Protein 6Y4E (pdb70)

Secondary structure (DSSP, 8-state):
-EEEEEEEEEEETTEEEEEEEEEEE----S-PBPTTTTSSS-EEEEEEB-STT--B-S-SEEEEE-TT--BHHHHHHHHHHH-PSPEEEEEEEESS---GGG--EEEEEES-SSS-BTT-EEPTTEEESS---

Solvent-accessible surface area: 7020 Å² total; per-residue (Å²): 61,2,47,2,70,41,82,101,53,66,68,77,72,42,81,3,38,0,44,6,25,0,55,126,8,59,92,29,124,90,62,66,119,5,54,0,95,58,78,127,52,0,34,0,0,0,0,4,52,18,35,101,123,18,20,0,0,76,14,38,50,71,11,12,119,1,12,169,30,155,41,0,43,72,0,51,64,35,0,74,157,80,91,91,46,77,12,122,28,120,15,45,0,167,31,58,73,2,86,91,145,55,24,4,0,0,0,0,25,0,42,39,40,78,34,97,0,90,178,0,104,35,2,43,44,26,47,31,32,98,120,146,224

B-factor: mean 14.28, std 6.01, range [6.65, 44.23]

Radius of gyration: 13.84 Å; Cα contacts (8 Å, |Δi|>4): 380; chains: 1; bounding box: 28×34×40 Å

Organism: Proteus mirabilis (strain HI4320) (NCBI:txid529507)

Structure (mmCIF, N/CA/C/O backbone):
data_6Y4E
#
_entry.id   6Y4E
#
_cell.length_a   25.561
_cell.length_b   53.139
_cell.length_c   40.158
_cell.angle_alpha   90.000
_cell.angle_beta   102.835
_cell.angle_gamma   90.000
#
_symmetry.space_group_name_H-M   'P 1 21 1'
#
loop_
_entity.id
_entity.type
_entity.pdbx_description
1 polymer 'Fimbrial adhesin'
2 non-polymer 'ZINC ION'
3 non-polymer 'L(+)-TARTARIC ACID'
4 water water
#
loop_
_atom_site.group_PDB
_atom_site.id
_atom_site.type_symbol
_atom_site.label_atom_id
_atom_site.label_alt_id
_atom_site.label_comp_id
_atom_site.label_asym_id
_atom_site.label_entity_id
_atom_site.label_seq_id
_atom_site.pdbx_PDB_ins_code
_atom_site.Cartn_x
_atom_site.Cartn_y
_atom_site.Cartn_z
_atom_site.occupancy
_atom_site.B_iso_or_equiv
_atom_site.auth_seq_id
_atom_site.auth_comp_id
_atom_site.auth_asym_id
_atom_site.auth_atom_id
_atom_site.pdbx_PDB_model_num
ATOM 1 N N . SER A 1 1 ? 1.75838 19.53102 15.56232 1.000 14.65431 25 SER A N 1
ATOM 2 C CA . SER A 1 1 ? 1.46580 19.05531 14.21254 1.000 12.39568 25 SER A CA 1
ATOM 3 C C . SER A 1 1 ? 2.64673 19.23745 13.29356 1.000 10.33086 25 SER A C 1
ATOM 4 O O . SER A 1 1 ? 3.56220 20.00870 13.57896 1.000 11.51223 25 SER A O 1
ATOM 11 N N . ILE A 1 2 ? 2.59481 18.53171 12.16858 1.000 10.10903 26 ILE A N 1
ATOM 12 C CA . ILE A 1 2 ? 3.53805 18.68126 11.07245 1.000 9.39572 26 ILE A CA 1
ATOM 13 C C . ILE A 1 2 ? 2.76530 19.35015 9.94898 1.000 9.25286 26 ILE A C 1
ATOM 14 O O . ILE A 1 2 ? 1.74880 18.81394 9.49434 1.000 10.28814 26 ILE A O 1
ATOM 30 N N . PHE A 1 3 ? 3.22163 20.51274 9.49930 1.000 8.80713 27 PHE A N 1
ATOM 31 C CA . PHE A 1 3 ? 2.49852 21.31098 8.52333 1.000 9.02081 27 PHE A CA 1
ATOM 32 C C . PHE A 1 3 ? 3.17895 21.21724 7.16866 1.000 8.66443 27 PHE A C 1
ATOM 33 O O . PHE A 1 3 ? 4.35743 21.55205 7.03126 1.000 9.38821 27 PHE A O 1
ATOM 50 N N . SER A 1 4 ? 2.43308 20.77253 6.15396 1.000 7.70562 28 SER A N 1
ATOM 51 C CA . SER A 1 4 ? 2.94536 20.70751 4.79890 1.000 7.84009 28 SER A CA 1
ATOM 52 C C . SER A 1 4 ? 1.82007 21.06019 3.83829 1.000 7.42002 28 SER A C 1
ATOM 53 O O . SER A 1 4 ? 0.64568 20.95567 4.19218 1.000 8.90424 28 SER A O 1
ATOM 61 N N . TYR A 1 5 ? 2.19304 21.45304 2.62642 1.000 8.04277 29 TYR A N 1
ATOM 62 C CA . TYR A 1 5 ? 1.19643 21.80608 1.63271 1.000 8.17100 29 TYR A CA 1
ATOM 63 C C . TYR A 1 5 ? 1.81567 21.78926 0.24988 1.000 8.20353 29 TYR A C 1
ATOM 64 O O . TYR A 1 5 ? 2.99004 22.08265 0.04847 1.000 9.09588 29 TYR A O 1
ATOM 82 N N . ILE A 1 6 ? 0.97476 21.45019 -0.71388 1.000 9.00852 30 ILE A N 1
ATOM 83 C CA . ILE A 1 6 ? 1.26831 21.56049 -2.12687 1.000 7.90019 30 ILE A CA 1
ATOM 84 C C . ILE A 1 6 ? 0.84928 22.95317 -2.56923 1.000 8.57910 30 ILE A C 1
ATOM 85 O O . ILE A 1 6 ? -0.26622 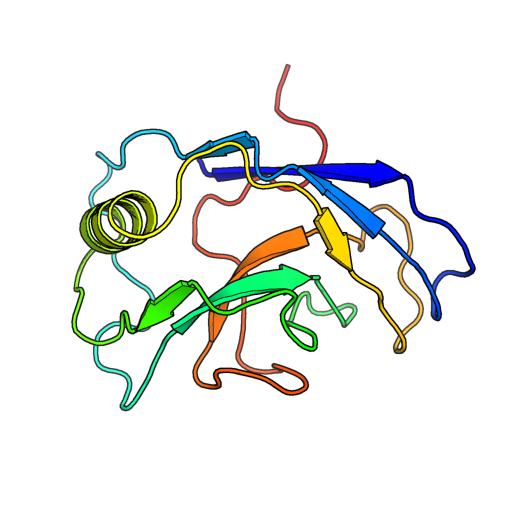23.39096 -2.28753 1.000 9.71168 30 ILE A O 1
ATOM 101 N N . THR A 1 7 ? 1.75391 23.64558 -3.24586 1.000 8.83853 31 THR A N 1
ATOM 102 C CA . THR A 1 7 ? 1.46694 24.98900 -3.73913 1.000 9.50859 31 THR A CA 1
ATOM 103 C C . THR A 1 7 ? 1.07723 25.00959 -5.20241 1.000 9.95399 31 THR A C 1
ATOM 104 O O . THR A 1 7 ? 0.46682 25.97835 -5.65407 1.000 11.85910 31 THR A O 1
ATOM 115 N N . GLU A 1 8 ? 1.37739 23.94626 -5.94399 1.000 10.15955 32 GLU A N 1
ATOM 116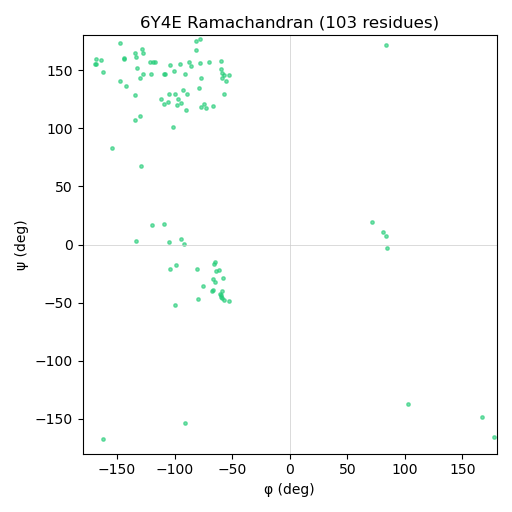 C CA A GLU A 1 8 ? 0.91787 23.78669 -7.31381 0.485 11.84142 32 GLU A CA 1
ATOM 117 C CA B GLU A 1 8 ? 0.87970 23.77890 -7.29639 0.515 12.21811 32 GLU A CA 1
ATOM 118 C C . GLU A 1 8 ? 0.97004 22.31313 -7.68376 1.000 10.87082 32 GLU A C 1
ATOM 119 O O . GLU A 1 8 ? 1.88581 21.59686 -7.28083 1.000 10.50460 32 GLU A O 1
ATOM 142 N N . SER A 1 9 ? -0.00923 21.87631 -8.44995 1.000 12.80325 33 SER A N 1
ATOM 143 C CA A SER A 1 9 ? -0.01659 20.55214 -9.05139 0.162 13.36451 33 SER A CA 1
ATOM 144 C CA B SER A 1 9 ? -0.02915 20.54969 -9.04993 0.141 13.27118 33 SER A CA 1
ATOM 145 C CA C SER A 1 9 ? -0.04723 20.54480 -9.04725 0.697 13.55254 33 SER A CA 1
ATOM 146 C C . SER A 1 9 ? -0.26322 20.75720 -10.53405 1.000 14.13231 33 SER A C 1
ATOM 147 O O . SER A 1 9 ? -1.24150 21.40153 -10.91557 1.000 18.34602 33 SER A O 1
ATOM 169 N N . THR A 1 10 ? 0.64232 20.24496 -11.36503 1.000 12.14491 34 THR A N 1
ATOM 170 C CA . THR A 1 10 ? 0.52248 20.35618 -12.81262 1.000 12.34370 34 THR A CA 1
ATOM 171 C C . THR A 1 10 ? 0.43012 18.96826 -13.42331 1.000 12.22074 34 THR A C 1
ATOM 172 O O . THR A 1 10 ? 0.85038 17.98680 -12.84054 1.000 14.90757 34 THR A O 1
ATOM 183 N N . GLY A 1 11 ? -0.13926 18.89393 -14.61072 1.000 13.12085 35 GLY A N 1
ATOM 184 C CA . GLY A 1 11 ? -0.35031 17.62520 -15.26944 1.000 13.68903 35 GLY A CA 1
ATOM 185 C C . GLY A 1 11 ? -1.78600 17.18112 -15.15385 1.000 13.92135 35 GLY A C 1
ATOM 186 O O . GLY A 1 11 ? -2.71206 17.97396 -15.36750 1.000 17.14134 35 GLY A O 1
ATOM 190 N N . THR A 1 12 ? -1.99759 15.90787 -14.88132 1.000 13.45101 36 THR A N 1
ATOM 191 C CA . THR A 1 12 ? -3.32896 15.33223 -14.76940 1.000 12.97728 36 THR A CA 1
ATOM 192 C C . THR A 1 12 ? -3.40163 14.59580 -13.44497 1.000 11.66249 36 THR A C 1
ATOM 193 O O . THR A 1 12 ? -2.37740 14.36286 -12.79681 1.000 12.75240 36 THR A O 1
ATOM 204 N N . PRO A 1 13 ? -4.59672 14.19419 -13.01324 1.000 12.19272 37 PRO A N 1
ATOM 205 C CA . PRO A 1 13 ? -4.72392 13.56216 -11.69008 1.000 12.12561 37 PRO A CA 1
ATOM 206 C C . PRO A 1 13 ? -3.88292 12.32153 -11.50919 1.000 11.61142 37 PRO A C 1
ATOM 207 O O . PRO A 1 13 ? -3.49788 12.01821 -10.36893 1.000 11.80149 37 PRO A O 1
ATOM 218 N N . SER A 1 14 ? -3.60892 11.58940 -12.59565 1.000 12.42059 38 SER A N 1
ATOM 219 C CA A SER A 1 14 ? -2.83612 10.36250 -12.53142 0.781 12.78071 38 SER A CA 1
ATOM 220 C CA B SER A 1 14 ? -2.85296 10.34876 -12.57902 0.219 12.01848 38 SER A CA 1
ATOM 221 C C . SER A 1 14 ? -1.39124 10.53396 -12.97482 1.000 12.43464 38 SER A C 1
ATOM 222 O O . SER A 1 14 ? -0.64051 9.56310 -12.97182 1.000 13.32855 38 SER A O 1
ATOM 237 N N . ASN A 1 15 ? -0.97928 11.73756 -13.34534 1.000 12.31835 39 ASN A N 1
ATOM 238 C CA . ASN A 1 15 ? 0.37723 11.99984 -13.82575 1.000 12.57922 39 ASN A CA 1
ATOM 239 C C . ASN A 1 15 ? 0.63709 13.47582 -13.53003 1.000 12.11273 39 ASN A C 1
ATOM 240 O O . ASN A 1 15 ? 0.44963 14.35391 -14.37338 1.000 13.75934 39 ASN A O 1
ATOM 251 N N . ALA A 1 16 ? 1.02905 13.72582 -12.29451 1.000 11.38048 40 ALA A N 1
ATOM 252 C CA . ALA A 1 16 ? 1.03809 15.05565 -11.73559 1.000 12.42864 40 ALA A CA 1
ATOM 253 C C . ALA A 1 16 ? 2.39910 15.37307 -11.14181 1.000 12.03130 40 ALA A C 1
ATOM 254 O O . ALA A 1 16 ? 3.07629 14.49982 -10.60395 1.000 16.35559 40 ALA A O 1
ATOM 261 N N . THR A 1 17 ? 2.79651 16.63390 -11.22802 1.000 10.82866 41 THR A N 1
ATOM 262 C CA . THR A 1 17 ? 3.98451 17.12083 -10.54690 1.000 10.52093 41 THR A CA 1
ATOM 263 C C . THR A 1 17 ? 3.54457 18.07993 -9.46168 1.000 9.17667 41 THR A C 1
ATOM 264 O O . THR A 1 17 ? 2.80575 19.03890 -9.73265 1.000 10.71323 41 THR A O 1
ATOM 275 N N . TYR A 1 18 ? 3.96351 17.80835 -8.23492 1.000 8.53461 42 TYR A N 1
ATOM 276 C CA . TYR A 1 18 ? 3.61451 18.62237 -7.08664 1.000 8.79800 42 TYR A CA 1
ATOM 277 C C . TYR A 1 18 ? 4.80312 19.46803 -6.67923 1.000 9.08788 42 TYR A C 1
ATOM 278 O O . TYR A 1 18 ? 5.90666 18.94057 -6.47978 1.000 10.23367 42 TYR A O 1
ATOM 296 N N . THR A 1 19 ? 4.58871 20.76462 -6.52044 1.000 8.15378 43 THR A N 1
ATOM 297 C CA . THR A 1 19 ? 5.55737 21.64074 -5.86336 1.000 7.98166 43 THR A CA 1
ATOM 298 C C . THR A 1 19 ? 5.10057 21.75976 -4.43058 1.000 8.20837 43 THR A C 1
ATOM 299 O O . THR A 1 19 ? 3.92430 22.03174 -4.18204 1.000 8.77329 43 THR A O 1
ATOM 310 N N . TYR A 1 20 ? 5.98386 21.44101 -3.47077 1.000 8.28268 44 TYR A N 1
ATOM 311 C CA . TYR A 1 20 ? 5.55974 21.28460 -2.09551 1.000 8.77330 44 TYR A CA 1
ATOM 312 C C . TYR A 1 20 ? 6.47900 22.01350 -1.12617 1.000 8.09610 44 TYR A C 1
ATOM 313 O O . TYR A 1 20 ? 7.66276 22.25763 -1.41316 1.000 8.28090 44 TYR A O 1
ATOM 331 N N . VAL A 1 21 ? 5.91768 22.23100 0.06613 1.000 8.27083 45 VAL A N 1
ATOM 332 C CA . VAL A 1 21 ? 6.62685 22.77217 1.21642 1.000 8.33650 45 VAL A CA 1
ATOM 333 C C . VAL A 1 21 ? 6.26438 21.94432 2.43941 1.000 8.20688 45 VAL A C 1
ATOM 334 O O . VAL A 1 21 ? 5.08437 21.75853 2.72890 1.000 8.97002 45 VAL A O 1
ATOM 347 N N . ILE A 1 22 ? 7.26652 21.46754 3.16924 1.000 8.37074 46 ILE A N 1
ATOM 348 C CA A ILE A 1 22 ? 7.10760 20.95723 4.53370 0.413 8.53534 46 ILE A CA 1
ATOM 349 C CA B ILE A 1 22 ? 7.05435 20.99106 4.52826 0.587 8.90113 46 ILE A CA 1
ATOM 350 C C . ILE A 1 22 ? 7.56408 22.12135 5.40370 1.000 8.37721 46 ILE A C 1
ATOM 351 O O . ILE A 1 22 ? 8.76820 22.39228 5.47081 1.000 9.00179 46 ILE A O 1
ATOM 382 N N . GLU A 1 23 ? 6.62158 22.86007 5.98495 1.000 9.11050 47 GLU A N 1
ATOM 383 C CA . GLU A 1 23 ? 6.94861 24.16205 6.55914 1.000 9.71970 47 GLU A CA 1
ATOM 384 C C . GLU A 1 23 ? 7.59223 24.03926 7.92413 1.000 9.95870 47 GLU A C 1
ATOM 385 O O . GLU A 1 23 ? 8.58769 24.71463 8.20061 1.000 11.62707 47 GLU A O 1
ATOM 397 N N . ARG A 1 24 ? 7.02128 23.22080 8.79273 1.000 10.74096 48 ARG A N 1
ATOM 398 C CA . ARG A 1 24 ? 7.48238 23.17280 10.16871 1.000 12.82236 48 ARG A CA 1
ATOM 399 C C . ARG A 1 24 ? 6.85695 21.96921 10.86392 1.000 10.99352 48 ARG A C 1
ATOM 400 O O . ARG A 1 24 ? 5.84293 21.41087 10.43621 1.000 11.49119 48 ARG A O 1
ATOM 421 N N . TRP A 1 25 ? 7.49450 21.57351 11.95788 1.000 11.47515 49 TRP A N 1
ATOM 422 C CA . TRP A 1 25 ? 7.05595 20.48448 12.81649 1.000 10.61503 49 TRP A CA 1
ATOM 423 C C . TRP A 1 25 ? 7.18184 20.99453 14.24427 1.000 11.56620 49 TRP A C 1
ATOM 424 O O . TRP A 1 25 ? 8.29305 21.18177 14.74572 1.000 12.08140 49 TRP A O 1
ATOM 445 N N . ASP A 1 26 ? 6.05348 21.27200 14.87612 1.000 11.97312 50 ASP A N 1
ATOM 446 C CA . ASP A 1 26 ? 6.09306 21.84004 16.21412 1.000 12.79451 50 ASP A CA 1
ATOM 447 C C . ASP A 1 26 ? 6.58374 20.81726 17.23288 1.000 11.91149 50 ASP A C 1
ATOM 448 O O . ASP A 1 26 ? 6.46800 19.61268 17.01701 1.000 12.13798 50 ASP A O 1
ATOM 457 N N . PRO A 1 27 ? 7.11594 21.27248 18.36438 1.000 12.27138 51 PRO A N 1
ATOM 458 C CA . PRO A 1 27 ? 7.58774 20.34143 19.39556 1.000 13.16114 51 PRO A CA 1
ATOM 459 C C . PRO A 1 27 ? 6.52251 19.32664 19.78917 1.000 12.68022 51 PRO A C 1
ATOM 460 O O . PRO A 1 27 ? 5.32996 19.62246 19.84162 1.000 13.66374 51 PRO A O 1
ATOM 471 N N . GLU A 1 28 ? 6.97843 18.11567 20.10845 1.000 13.02662 52 GLU A N 1
ATOM 472 C CA . GLU A 1 28 ? 6.11116 16.97476 20.43152 1.000 13.54424 52 GLU A CA 1
ATOM 473 C C . GLU A 1 28 ? 6.06217 16.78748 21.94018 1.000 15.00646 52 GLU A C 1
ATOM 474 O O . GLU A 1 28 ? 6.98105 16.20390 22.53019 1.000 16.42163 52 GLU A O 1
ATOM 486 N N . THR A 1 29 ? 4.97003 17.25254 22.56653 1.000 15.05663 53 THR A N 1
ATOM 487 C CA . THR A 1 29 ? 4.82626 17.20626 24.02169 1.000 16.08891 53 THR A CA 1
ATOM 488 C C . THR A 1 29 ? 3.62234 16.39346 24.47748 1.000 18.24455 53 THR A C 1
ATOM 489 O O . THR A 1 29 ? 3.19581 16.52951 25.63078 1.000 21.37921 53 THR A O 1
ATOM 500 N N . SER A 1 30 ? 3.06078 15.56193 23.61115 1.000 19.08140 54 SER A N 1
ATOM 501 C CA . SER A 1 30 ? 1.85107 14.81284 23.92161 1.000 21.72126 54 SER A CA 1
ATOM 502 C C . SER A 1 30 ? 2.11510 13.34145 24.21090 1.000 20.16827 54 SER A C 1
ATOM 503 O O . SER A 1 30 ? 1.16203 12.59301 24.43476 1.000 23.10606 54 SER A O 1
ATOM 511 N N . GLY A 1 31 ? 3.37707 12.91371 24.20328 1.000 18.20534 55 GLY A N 1
ATOM 512 C CA . GLY A 1 31 ? 3.71121 11.52398 24.44192 1.000 18.01696 55 GLY A CA 1
ATOM 513 C C . GLY A 1 31 ? 3.33883 10.58956 23.31937 1.000 16.12185 55 GLY A C 1
ATOM 514 O O . GLY A 1 31 ? 3.25865 9.37945 23.53610 1.000 19.18426 55 GLY A O 1
ATOM 518 N N . ILE A 1 32 ? 3.13254 11.10705 22.10941 1.000 15.07251 56 ILE A N 1
ATOM 519 C CA A ILE A 1 32 ? 2.76630 10.24882 20.99124 0.713 15.88690 56 ILE A CA 1
ATOM 520 C CA B ILE A 1 32 ? 2.76547 10.25079 20.98939 0.287 15.02776 56 ILE A CA 1
ATOM 521 C C . ILE A 1 32 ? 3.92066 9.30960 20.67232 1.000 14.20481 56 ILE A C 1
ATOM 522 O O . ILE A 1 32 ? 5.09021 9.71709 20.62176 1.000 13.38681 56 ILE A O 1
ATOM 553 N N . LEU A 1 33 ? 3.59554 8.04459 20.43384 1.000 15.32695 57 LEU A N 1
ATOM 554 C CA . LEU A 1 33 ? 4.61188 7.05555 20.12008 1.000 14.59029 57 LEU A CA 1
ATOM 555 C C . LEU A 1 33 ? 4.89584 7.01147 18.62377 1.000 14.03732 57 LEU A C 1
ATOM 556 O O . LEU A 1 33 ? 4.07815 7.41459 17.78722 1.000 15.65024 57 LEU A O 1
ATOM 572 N N . ASN A 1 34 ? 6.08256 6.52778 18.29360 1.000 13.00421 58 ASN A N 1
ATOM 573 C CA . ASN A 1 34 ? 6.45084 6.27437 16.90203 1.000 11.97827 58 ASN A CA 1
ATOM 574 C C . ASN A 1 34 ? 5.69933 5.04561 16.41788 1.000 11.99658 58 ASN A C 1
ATOM 575 O O . ASN A 1 34 ? 5.89792 3.96585 16.97780 1.000 12.48177 58 ASN A O 1
ATOM 586 N N . PRO A 1 35 ? 4.82891 5.15391 15.40179 1.000 12.83420 59 PRO A N 1
ATOM 587 C CA . PRO A 1 35 ? 4.03260 3.98450 14.97701 1.000 13.00501 59 PRO A CA 1
ATOM 588 C C . PRO A 1 35 ? 4.84953 2.81995 14.48145 1.000 12.23233 59 PRO A C 1
ATOM 589 O O . PRO A 1 35 ? 4.33439 1.69217 14.45908 1.000 15.04301 59 PRO A O 1
ATOM 600 N N . CYS A 1 36 ? 6.08353 3.03872 14.04330 1.000 11.53225 60 CYS A N 1
ATOM 601 C CA . CYS A 1 36 ? 6.89526 1.93501 13.54633 1.000 11.31499 60 CYS A CA 1
ATOM 602 C C . CYS A 1 36 ? 8.04519 1.56505 14.48032 1.000 10.66528 60 CYS A C 1
ATOM 603 O O . CYS A 1 36 ? 8.95985 0.85394 14.05957 1.000 12.01975 60 CYS A O 1
ATOM 610 N N . TYR A 1 37 ? 7.99301 1.98076 15.74936 1.000 11.43962 61 TYR A N 1
ATOM 611 C CA . TYR A 1 37 ? 8.99830 1.52314 16.69512 1.000 12.53426 61 TYR A CA 1
ATOM 612 C C . TYR A 1 37 ? 9.00754 0.00597 16.74128 1.000 12.73849 61 TYR A C 1
ATOM 613 O O . TYR A 1 37 ? 7.95585 -0.62277 16.86908 1.000 14.07984 61 TYR A O 1
ATOM 631 N N . GLY A 1 38 ? 10.19203 -0.57402 16.60686 1.000 13.00801 62 GLY A N 1
ATOM 632 C CA . GLY A 1 38 ? 10.33826 -1.99836 16.72557 1.000 13.62118 62 GLY A CA 1
ATOM 633 C C . GLY A 1 38 ? 10.06292 -2.78637 15.46820 1.000 13.32341 62 GLY A C 1
ATOM 634 O O . GLY A 1 38 ? 10.19169 -4.01339 15.50131 1.000 14.28836 62 GLY A O 1
ATOM 638 N N . TRP A 1 39 ? 9.65804 -2.15696 14.36976 1.000 12.49810 63 TRP A N 1
ATOM 639 C CA . TRP A 1 39 ? 9.66348 -2.84491 13.09600 1.000 11.88042 63 TRP A CA 1
ATOM 640 C C . TRP A 1 39 ? 11.09284 -3.27211 12.80133 1.000 12.18801 63 TRP A C 1
ATOM 641 O O . TRP A 1 39 ? 12.04269 -2.67130 13.30946 1.000 12.99307 63 TRP A O 1
ATOM 662 N N . PRO A 1 40 ? 11.28767 -4.28141 11.94945 1.000 11.62002 64 PRO A N 1
ATOM 663 C CA . PRO A 1 40 ? 12.66787 -4.58548 11.53475 1.000 12.73920 64 PRO A CA 1
ATOM 664 C C . PRO A 1 40 ? 13.39935 -3.36292 11.00495 1.000 11.70024 64 PRO A C 1
ATOM 665 O O . PRO A 1 40 ? 14.54338 -3.08396 11.37755 1.000 12.99242 64 PRO A O 1
ATOM 676 N N . VAL A 1 41 ? 12.75134 -2.63729 10.11163 1.000 10.70903 65 VAL A N 1
ATOM 677 C CA . VAL A 1 41 ? 13.29841 -1.44479 9.46998 1.000 10.63611 65 VAL A CA 1
ATOM 678 C C . VAL A 1 41 ? 12.16981 -0.43035 9.30975 1.000 9.64850 65 VAL A C 1
ATOM 679 O O . VAL A 1 41 ? 11.05885 -0.78012 8.89770 1.000 9.72882 65 VAL A O 1
ATOM 692 N N . CYS A 1 42 ? 12.44848 0.82941 9.62008 1.000 9.05937 66 CYS A N 1
ATOM 693 C CA . CYS A 1 42 ? 11.49537 1.88957 9.33734 1.000 8.38099 66 CYS A CA 1
ATOM 694 C C . CYS A 1 42 ? 12.25490 3.16324 9.02177 1.000 8.77552 66 CYS A C 1
ATOM 695 O O . CYS A 1 42 ? 13.27621 3.45907 9.65165 1.000 8.99766 66 CYS A O 1
ATOM 702 N N . TYR A 1 43 ? 11.74356 3.89363 8.04137 1.000 8.13863 67 TYR A N 1
ATOM 703 C CA . TYR A 1 43 ? 12.27662 5.17970 7.64020 1.000 7.81561 67 TYR A CA 1
ATOM 704 C C . TYR A 1 43 ? 11.22683 6.26252 7.79363 1.000 7.51494 67 TYR A C 1
ATOM 705 O O . TYR A 1 43 ? 10.03867 6.02604 7.60208 1.000 8.26075 67 TYR A O 1
ATOM 723 N N . VAL A 1 44 ? 11.69102 7.47156 8.13063 1.000 7.45515 68 VAL A N 1
ATOM 724 C CA . VAL A 1 44 ? 10.92478 8.68120 7.85880 1.000 7.34505 68 VAL A CA 1
ATOM 725 C C . VAL A 1 44 ? 11.36803 9.22572 6.51904 1.000 7.09764 68 VAL A C 1
ATOM 726 O O . VAL A 1 44 ? 12.57469 9.31586 6.22783 1.000 8.07832 68 VAL A O 1
ATOM 739 N N . THR A 1 45 ? 10.38874 9.57232 5.67536 1.000 7.33207 69 THR A N 1
ATOM 740 C CA . THR A 1 45 ? 10.62573 10.02557 4.31859 1.000 7.44163 69 THR A CA 1
ATOM 741 C C . THR A 1 45 ? 9.77250 11.25604 4.05458 1.000 6.72222 69 THR A C 1
ATOM 742 O O . THR A 1 45 ? 8.80933 11.53411 4.75942 1.000 7.77457 69 THR A O 1
ATOM 753 N N . VAL A 1 46 ? 10.11005 11.95776 2.97355 1.000 7.06390 70 VAL A N 1
ATOM 754 C CA . VAL A 1 46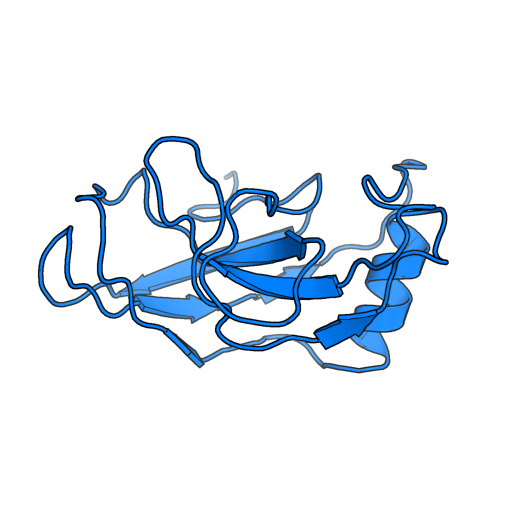 ? 9.17490 12.85940 2.31302 1.000 6.64735 70 VAL A CA 1
ATOM 755 C C . VAL A 1 46 ? 8.51696 12.05881 1.19572 1.000 6.98781 70 VAL A C 1
ATOM 756 O O . VAL A 1 46 ? 9.21296 11.51371 0.33884 1.000 7.86885 70 VAL A O 1
ATOM 769 N N . ASN A 1 47 ? 7.19929 11.95492 1.23312 1.000 6.68968 71 ASN A N 1
ATOM 770 C CA . ASN A 1 47 ? 6.47796 11.13136 0.26684 1.000 7.09605 71 ASN A CA 1
ATOM 771 C C . ASN A 1 47 ? 5.13238 11.78312 0.01714 1.000 6.81016 71 ASN A C 1
ATOM 772 O O . ASN A 1 47 ? 4.78126 12.77423 0.65811 1.000 7.56487 71 ASN A O 1
ATOM 783 N N . HIS A 1 48 ? 4.39976 11.23284 -0.93256 1.000 7.14779 72 HIS A N 1
ATOM 784 C CA . HIS A 1 48 ? 3.06194 11.69710 -1.24349 1.000 7.48609 72 HIS A CA 1
ATOM 785 C C . HIS A 1 48 ? 2.04576 10.56647 -1.09208 1.000 7.36515 72 HIS A C 1
ATOM 786 O O . HIS A 1 48 ? 2.37410 9.37748 -1.18920 1.000 7.45017 72 HIS A O 1
ATOM 800 N N . LYS A 1 49 ? 0.79310 10.95969 -0.87712 1.000 7.42395 73 LYS A N 1
ATOM 801 C CA . LYS A 1 49 ? -0.32033 10.02013 -0.96365 1.000 7.65243 73 LYS A CA 1
ATOM 802 C C . LYS A 1 49 ? -0.45328 9.55832 -2.40421 1.000 7.42267 73 LYS A C 1
ATOM 803 O O . LYS A 1 49 ? -0.66354 10.35915 -3.31371 1.000 8.77452 73 LYS A O 1
ATOM 822 N N . HIS A 1 50 ? -0.31047 8.25478 -2.60993 1.000 7.41844 74 HIS A N 1
ATOM 823 C CA . HIS A 1 50 ? -0.25306 7.67042 -3.94618 1.000 7.44344 74 HIS A CA 1
ATOM 824 C C . HIS A 1 50 ? -1.54751 6.97602 -4.34060 1.000 7.49356 74 HIS A C 1
ATOM 825 O O . HIS A 1 50 ? -1.77809 6.75468 -5.52662 1.000 9.17363 74 HIS A O 1
ATOM 839 N N . THR A 1 51 ? -2.35091 6.60929 -3.36562 1.000 8.55959 75 THR A N 1
ATOM 840 C CA . THR A 1 51 ? -3.56611 5.86789 -3.57227 1.000 9.06278 75 THR A CA 1
ATOM 841 C C . THR A 1 51 ? -4.68966 6.60366 -2.88056 1.000 9.78244 75 THR A C 1
ATOM 842 O O . THR A 1 51 ? -4.47662 7.48804 -2.03746 1.000 10.13176 75 THR A O 1
ATOM 853 N N . VAL A 1 52 ? -5.90875 6.21360 -3.23637 1.000 11.04411 76 VAL A N 1
ATOM 854 C CA . VAL A 1 52 ? -7.07186 6.75770 -2.56178 1.000 12.59182 76 VAL A CA 1
ATOM 855 C C . VAL A 1 52 ? -7.11035 6.35429 -1.10043 1.000 13.12446 76 VAL A C 1
ATOM 856 O O . VAL A 1 52 ? -7.86328 6.95074 -0.32662 1.000 17.22562 76 VAL A O 1
ATOM 869 N N . ASN A 1 53 ? -6.31535 5.36557 -0.70264 1.000 12.41527 77 ASN A N 1
ATOM 870 C CA A ASN A 1 53 ? -6.21349 4.93350 0.67980 0.564 13.21255 77 ASN A CA 1
ATOM 871 C CA B ASN A 1 53 ? -6.24536 4.96829 0.68955 0.436 12.59188 77 ASN A CA 1
ATOM 872 C C . ASN A 1 53 ? -5.18915 5.74438 1.46738 1.000 11.85226 77 ASN A C 1
ATOM 873 O O . ASN A 1 53 ? -5.00020 5.48509 2.65842 1.000 13.80048 77 ASN A O 1
ATOM 894 N N . GLY A 1 54 ? -4.49990 6.69744 0.83747 1.000 10.45255 78 GLY A N 1
ATOM 895 C CA . GLY A 1 54 ? -3.54268 7.53355 1.54028 1.000 10.96107 78 GLY A CA 1
ATOM 896 C C . GLY A 1 54 ? -2.18798 6.91380 1.76746 1.000 10.21195 78 GLY A C 1
ATOM 897 O O . GLY A 1 54 ? -1.38210 7.46308 2.51815 1.000 12.29659 78 GLY A O 1
ATOM 901 N N . THR A 1 55 ? -1.90472 5.78732 1.13486 1.000 9.39878 79 THR A N 1
ATOM 902 C CA . THR A 1 55 ? -0.62747 5.11984 1.29229 1.000 9.11033 79 THR A CA 1
ATOM 903 C C . THR A 1 55 ? 0.40898 5.78600 0.40252 1.000 7.86852 79 THR A C 1
ATOM 904 O O . THR A 1 55 ? 0.09491 6.60596 -0.45302 1.000 9.65653 79 THR A O 1
ATOM 915 N N . GLY A 1 56 ? 1.68026 5.46596 0.62547 1.000 7.99065 80 GLY A N 1
ATOM 916 C CA . GLY A 1 56 ? 2.75910 6.22286 0.02614 1.000 8.22251 80 GLY A CA 1
ATOM 917 C C . GLY A 1 56 ? 3.16597 5.78863 -1.36539 1.000 7.74874 80 GLY A C 1
ATOM 918 O O . GLY A 1 56 ? 3.05355 4.62818 -1.76575 1.000 8.23909 80 GLY A O 1
ATOM 922 N N . GLY A 1 57 ? 3.70345 6.74259 -2.10297 1.000 7.34412 81 GLY A N 1
ATOM 923 C CA . GLY A 1 57 ? 4.31985 6.49451 -3.37851 1.000 8.05628 81 GLY A CA 1
ATOM 924 C C . GLY A 1 57 ? 5.80061 6.21680 -3.26386 1.000 7.46469 81 GLY A C 1
ATOM 925 O O . GLY A 1 57 ? 6.28490 5.75125 -2.23639 1.000 7.79924 81 GLY A O 1
ATOM 929 N N . ASN A 1 58 ? 6.51828 6.50294 -4.33022 1.000 7.93103 82 ASN A N 1
ATOM 930 C CA . ASN A 1 58 ? 7.97001 6.50539 -4.31632 1.000 7.99971 82 ASN A CA 1
ATOM 931 C C . ASN A 1 58 ? 8.42643 7.78977 -3.63299 1.000 7.77218 82 ASN A C 1
ATOM 932 O O . ASN A 1 58 ? 8.07538 8.87969 -4.10454 1.000 8.42380 82 ASN A O 1
ATOM 943 N N . PRO A 1 59 ? 9.13985 7.71335 -2.51035 1.000 8.10891 83 PRO A N 1
ATOM 944 C CA . PRO A 1 59 ? 9.48132 8.93863 -1.78102 1.000 8.39344 83 PRO A CA 1
ATOM 945 C C . PRO A 1 59 ? 10.27334 9.91862 -2.61527 1.000 8.29420 83 PRO A C 1
ATOM 946 O O . PRO A 1 59 ? 11.12493 9.55682 -3.42194 1.000 9.76922 83 PRO A O 1
ATOM 957 N N . ALA A 1 60 ? 10.03643 11.19263 -2.32107 1.000 8.36537 84 ALA A N 1
ATOM 958 C CA . ALA A 1 60 ? 10.91846 12.24054 -2.80506 1.000 8.81479 84 ALA A CA 1
ATOM 959 C C . ALA A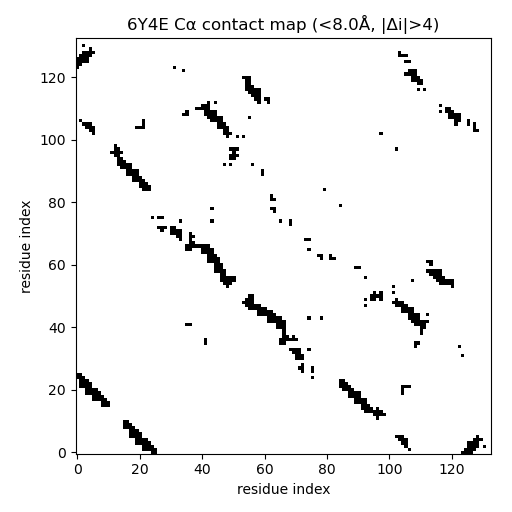 1 60 ? 12.32521 12.03585 -2.26554 1.000 9.29495 84 ALA A C 1
ATOM 960 O O . ALA A 1 60 ? 13.30954 12.18119 -2.99646 1.000 11.19623 84 ALA A O 1
ATOM 967 N N . PHE A 1 61 ? 12.43344 11.69188 -0.98249 1.000 8.56245 85 PHE A N 1
ATOM 968 C CA . PHE A 1 61 ? 13.70485 11.29726 -0.39764 1.000 9.32015 85 PHE A CA 1
ATOM 969 C C . PHE A 1 61 ? 13.46716 10.70916 0.97747 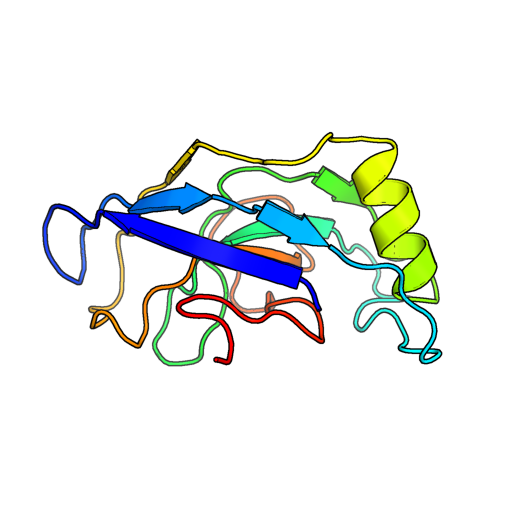1.000 8.56850 85 PHE A C 1
ATOM 970 O O . PHE A 1 61 ? 12.45189 10.96326 1.60764 1.000 9.33120 85 PHE A O 1
ATOM 987 N N . GLN A 1 62 ? 14.40713 9.87388 1.40469 1.000 9.48400 86 GLN A N 1
ATOM 988 C CA A GLN A 1 62 ? 14.41027 9.32899 2.75139 0.459 9.99428 86 GLN A CA 1
ATOM 989 C CA B GLN A 1 62 ? 14.38427 9.34912 2.75674 0.541 10.05378 86 GLN A CA 1
ATOM 990 C C . GLN A 1 62 ? 15.26116 10.22735 3.64006 1.000 8.99254 86 GLN A C 1
ATOM 991 O O . GLN A 1 62 ? 16.28990 10.75359 3.20301 1.000 11.41136 86 GLN A O 1
ATOM 1018 N N . ILE A 1 63 ? 14.81210 10.41967 4.87298 1.000 8.48888 87 ILE A N 1
ATOM 1019 C CA . ILE A 1 63 ? 15.50384 11.26617 5.83845 1.000 8.96222 87 ILE A CA 1
ATOM 1020 C C . ILE A 1 63 ? 16.34101 10.45696 6.82408 1.000 9.15073 87 ILE A C 1
ATOM 1021 O O . ILE A 1 63 ? 17.51328 10.77827 7.04657 1.000 10.75771 87 ILE A O 1
ATOM 1037 N N . ALA A 1 64 ? 15.76135 9.45060 7.47657 1.000 8.37652 88 ALA A N 1
ATOM 1038 C CA . ALA A 1 64 ? 16.47274 8.72675 8.52165 1.000 9.60142 88 ALA A CA 1
ATOM 1039 C C . ALA A 1 64 ? 15.77565 7.40784 8.81760 1.000 9.11693 88 ALA A C 1
ATOM 1040 O O . ALA A 1 64 ? 14.57503 7.24710 8.59962 1.000 8.87418 88 ALA A O 1
ATOM 1047 N N . ARG A 1 65 ? 16.55095 6.49856 9.40091 1.000 9.60638 89 ARG A N 1
ATOM 1048 C CA . ARG A 1 65 ? 16.04105 5.27997 10.01908 1.000 9.72397 89 ARG A CA 1
ATOM 1049 C C . ARG A 1 65 ? 15.48383 5.60841 11.38637 1.000 10.26538 89 ARG A C 1
ATOM 1050 O O . ARG A 1 65 ? 16.10812 6.33929 12.15990 1.000 11.88925 89 ARG A O 1
ATOM 1071 N N . ILE A 1 66 ? 14.30154 5.07469 11.70081 1.000 9.32490 90 ILE A N 1
ATOM 1072 C CA . ILE A 1 66 ? 13.59916 5.42991 12.91903 1.000 9.59079 90 ILE A CA 1
ATOM 1073 C C . ILE A 1 66 ? 13.05058 4.24983 13.70671 1.000 10.22889 90 ILE A C 1
ATOM 1074 O O . ILE A 1 66 ? 12.39227 4.47552 14.71312 1.000 10.84724 90 ILE A O 1
ATOM 1090 N N . GLU A 1 67 ? 13.28455 2.99775 13.29289 1.000 10.36727 91 GLU A N 1
ATOM 1091 C CA . GLU A 1 67 ? 12.65766 1.89037 14.01474 1.000 11.71788 91 GLU A CA 1
ATOM 1092 C C . GLU A 1 67 ? 13.16935 1.73981 15.44940 1.000 12.09879 91 GLU A C 1
ATOM 1093 O O . GLU A 1 67 ? 12.50173 1.07241 16.23226 1.000 13.57417 91 GLU A O 1
ATOM 1105 N N . LYS A 1 68 ? 14.30381 2.34509 15.80674 1.000 12.08728 92 LYS A N 1
ATOM 1106 C CA . LYS A 1 68 ? 14.81132 2.25795 17.17086 1.000 13.50812 92 LYS A CA 1
ATOM 1107 C C . LYS A 1 68 ? 14.31554 3.39826 18.03677 1.000 14.05909 92 LYS A C 1
ATOM 1108 O O . LYS A 1 68 ? 14.65110 3.42443 19.21766 1.000 16.46611 92 LYS A O 1
ATOM 1127 N N . LEU A 1 69 ? 13.51215 4.30808 17.49544 1.000 12.57368 93 LEU A N 1
ATOM 1128 C CA . LEU A 1 69 ? 13.03022 5.46878 18.22240 1.000 13.02309 93 LEU A CA 1
ATOM 1129 C C . LEU A 1 69 ? 11.63080 5.20152 18.74866 1.000 13.03223 93 LEU A C 1
ATOM 1130 O O . LEU A 1 69 ? 10.70138 4.97267 17.98019 1.000 13.84703 93 LEU A O 1
ATOM 1146 N N . ARG A 1 70 ? 11.47604 5.26077 20.07049 1.000 14.50019 94 ARG A N 1
ATOM 1147 C CA . ARG A 1 70 ? 10.20317 4.89402 20.67044 1.000 14.72483 94 ARG A CA 1
ATOM 1148 C C . ARG A 1 70 ? 9.14204 5.96540 20.47932 1.000 13.96407 94 ARG A C 1
ATOM 1149 O O . ARG A 1 70 ? 7.95599 5.63807 20.35109 1.000 14.75119 94 ARG A O 1
ATOM 1170 N N . THR A 1 71 ? 9.51913 7.24597 20.50423 1.000 13.16136 95 THR A N 1
ATOM 1171 C CA . THR A 1 71 ? 8.53387 8.31313 20.55902 1.000 12.61404 95 THR A CA 1
ATOM 1172 C C . THR A 1 71 ? 8.60001 9.19444 19.31513 1.000 11.54539 95 THR A C 1
ATOM 1173 O O . THR A 1 71 ? 9.62129 9.31246 18.63489 1.000 11.72569 95 THR A O 1
ATOM 1184 N N . LEU A 1 72 ? 7.48642 9.85150 19.05675 1.000 11.67220 96 LEU A N 1
ATOM 1185 C CA . LEU A 1 72 ? 7.46395 10.81800 17.96327 1.000 10.90703 96 LEU A CA 1
ATOM 1186 C C . LEU A 1 72 ? 8.38946 12.00838 18.23493 1.000 9.89576 96 LEU A C 1
ATOM 1187 O O . LEU A 1 72 ? 8.97030 12.56207 17.29958 1.000 10.34455 96 LEU A O 1
ATOM 1203 N N . ALA A 1 73 ? 8.55053 12.40085 19.49937 1.000 9.67320 97 ALA A N 1
ATOM 1204 C CA . ALA A 1 73 ? 9.51898 13.45596 19.82161 1.000 9.65687 97 ALA A CA 1
ATOM 1205 C C . ALA A 1 73 ? 10.92003 13.06040 19.38534 1.000 8.89317 97 ALA A C 1
ATOM 1206 O O . ALA A 1 73 ? 11.68408 13.88652 18.88375 1.000 9.55103 97 ALA A O 1
ATOM 1213 N N . GLU A 1 74 ? 11.28836 11.77718 19.57428 1.000 9.48982 98 GLU A N 1
ATOM 1214 C CA . GLU A 1 74 ? 12.59619 11.31506 19.12295 1.000 9.92855 98 GLU A CA 1
ATOM 1215 C C . GLU A 1 74 ? 12.69709 11.30668 17.59903 1.000 9.56669 98 GLU A C 1
ATOM 1216 O O . GLU A 1 74 ? 13.75167 11.62227 17.04767 1.000 9.94191 98 GLU A O 1
ATOM 1228 N N . VAL A 1 75 ? 11.62837 10.90329 16.90542 1.000 9.22263 99 VAL A N 1
ATOM 1229 C CA . VAL A 1 75 ? 11.62604 10.97030 15.44819 1.000 8.79308 99 VAL A CA 1
ATOM 1230 C C . VAL A 1 75 ? 11.85624 12.40266 14.98581 1.000 8.94699 99 VAL A C 1
ATOM 1231 O O . VAL A 1 75 ? 12.67546 12.64685 14.10030 1.000 9.38376 99 VAL A O 1
ATOM 1244 N N . ARG A 1 76 ? 11.15252 13.36534 15.59244 1.000 8.73419 100 ARG A N 1
ATOM 1245 C CA . ARG A 1 76 ? 11.33431 14.76692 15.22113 1.000 9.06589 100 ARG A CA 1
ATOM 1246 C C . ARG A 1 76 ? 12.77522 15.20662 15.44896 1.000 8.93930 100 ARG A C 1
ATOM 1247 O O . ARG A 1 76 ? 13.36083 15.91846 14.62797 1.000 9.30596 100 ARG A O 1
ATOM 1268 N N . ASP A 1 77 ? 13.35153 14.81101 16.58341 1.000 9.41231 101 ASP A N 1
ATOM 1269 C CA . ASP A 1 77 ? 14.72467 15.18166 16.88349 1.000 10.48392 101 ASP A CA 1
ATOM 1270 C C . ASP A 1 77 ? 15.68679 14.67066 15.81835 1.000 9.63615 101 ASP A C 1
ATOM 1271 O O . ASP A 1 77 ? 16.57769 15.39367 15.36222 1.000 10.82176 101 ASP A O 1
ATOM 1280 N N . VAL A 1 78 ? 15.52826 13.41263 15.40419 1.000 9.86980 102 VAL A N 1
ATOM 1281 C CA . VAL A 1 78 ? 16.39625 12.83807 14.38529 1.000 10.34413 102 VAL A CA 1
ATOM 1282 C C . VAL A 1 78 ? 16.17617 13.51727 13.04028 1.000 9.82988 102 VAL A C 1
ATOM 1283 O O . VAL A 1 78 ? 17.13217 13.77388 12.30811 1.000 10.81370 102 VAL A O 1
ATOM 1296 N N . VAL A 1 79 ? 14.91779 13.83552 12.70221 1.000 9.15087 103 VAL A N 1
ATOM 1297 C CA . VAL A 1 79 ? 14.67357 14.58737 11.47029 1.000 9.18117 103 VAL A CA 1
ATOM 1298 C C . VAL A 1 79 ? 15.45316 15.89397 11.49853 1.000 9.15683 103 VAL A C 1
ATOM 1299 O O . VAL A 1 79 ? 16.13075 16.22691 10.52695 1.000 10.06668 103 VAL A O 1
ATOM 1312 N N . LEU A 1 80 ? 15.36458 16.63213 12.60916 1.000 9.55148 104 LEU A N 1
ATOM 1313 C CA . LEU A 1 80 ? 16.04094 17.92887 12.70528 1.000 10.73163 104 LEU A CA 1
ATOM 1314 C C . LEU A 1 80 ? 17.55864 17.80022 12.69751 1.000 10.95230 104 LEU A C 1
ATOM 1315 O O . LEU A 1 80 ? 18.25066 18.70811 12.22425 1.000 13.77148 104 LEU A O 1
ATOM 1331 N N . LYS A 1 81 ? 18.09827 16.70130 13.20211 1.000 10.49750 105 LYS A N 1
ATOM 1332 C CA . LYS A 1 81 ? 19.54102 16.50279 13.11320 1.000 11.14482 105 LYS A CA 1
ATOM 1333 C C . LYS A 1 81 ? 19.98540 16.26596 11.68056 1.000 11.47717 105 LYS A C 1
ATOM 1334 O O . LYS A 1 81 ? 21.15240 16.51144 11.34639 1.000 14.03284 105 LYS A O 1
ATOM 1353 N N A ASN A 1 82 ? 19.07698 15.80419 10.82230 0.787 10.44369 106 ASN A N 1
ATOM 1354 N N B ASN A 1 82 ? 19.07685 15.83297 10.80640 0.213 11.06725 106 ASN A N 1
ATOM 1355 C CA A ASN A 1 82 ? 19.38783 15.48783 9.44030 0.787 9.86319 106 ASN A CA 1
ATOM 1356 C CA B ASN A 1 82 ? 19.42837 15.51073 9.43425 0.213 10.80446 106 ASN A CA 1
ATOM 1357 C C A ASN A 1 82 ? 18.99866 16.57499 8.45297 0.787 9.31556 106 ASN A C 1
ATOM 1358 C C B ASN A 1 82 ? 18.92111 16.50921 8.40524 0.213 9.83137 106 ASN A C 1
ATOM 1359 O O A ASN A 1 82 ? 19.62446 16.68153 7.39576 0.787 10.88991 106 ASN A O 1
ATOM 1360 O O B ASN A 1 82 ? 19.40391 16.48993 7.26960 0.213 9.89255 106 ASN A O 1
ATOM 1381 N N . ARG A 1 83 ? 17.96101 17.36590 8.75787 1.000 9.33837 107 ARG A N 1
ATOM 1382 C CA . ARG A 1 83 ? 17.35590 18.26880 7.79245 1.000 9.26759 107 ARG A CA 1
ATOM 1383 C C . ARG A 1 83 ? 16.84875 19.51367 8.50109 1.000 9.51978 107 ARG A C 1
ATOM 1384 O O . ARG A 1 83 ? 16.24486 19.42260 9.56975 1.000 13.36665 107 ARG A O 1
ATOM 1406 N N . SER A 1 84 ? 17.00991 20.64336 7.85977 1.000 9.66165 108 SER A N 1
ATOM 1407 C CA . SER A 1 84 ? 16.38885 21.86519 8.34011 1.000 9.76467 108 SER A CA 1
ATOM 1408 C C . SER A 1 84 ? 15.05623 22.11568 7.64072 1.000 9.14781 108 SER A C 1
ATOM 1409 O O . SER A 1 84 ? 14.82045 21.65460 6.52683 1.000 10.84606 108 SER A O 1
ATOM 1417 N N . PHE A 1 85 ? 14.20306 22.86770 8.32162 1.000 9.67754 109 PHE A N 1
ATOM 1418 C CA . PHE A 1 85 ? 12.95024 23.32849 7.74054 1.000 9.66856 109 PHE A CA 1
ATOM 1419 C C . PHE A 1 85 ? 13.08929 24.77105 7.28926 1.000 9.62943 109 PHE A C 1
ATOM 1420 O O . PHE A 1 85 ? 13.84188 25.55234 7.88726 1.000 11.71263 109 PHE A O 1
ATOM 1437 N N . PRO A 1 86 ? 12.38335 25.18023 6.24841 1.000 9.68794 110 PRO A N 1
ATOM 1438 C CA . PRO A 1 86 ? 11.43880 24.35806 5.49373 1.000 9.02758 110 PRO A CA 1
ATOM 1439 C C . PRO A 1 86 ? 12.15059 23.41272 4.53829 1.000 9.50082 110 PRO A C 1
ATOM 1440 O O . PRO A 1 86 ? 13.29614 23.62288 4.12598 1.000 11.48840 110 PRO A O 1
ATOM 1451 N N . ILE A 1 87 ? 11.44121 22.33820 4.21330 1.000 9.25103 111 ILE A N 1
ATOM 1452 C CA . ILE A 1 87 ? 11.82612 21.41436 3.15616 1.000 9.66893 111 ILE A CA 1
ATOM 1453 C C . ILE A 1 87 ? 10.99062 21.78061 1.94087 1.000 10.04436 111 ILE A C 1
ATOM 1454 O O . ILE A 1 87 ? 9.77720 21.93203 2.05383 1.000 11.98630 111 ILE A O 1
ATOM 1470 N N . GLU A 1 88 ? 11.61900 21.95951 0.79641 1.000 10.46385 112 GLU A N 1
ATOM 1471 C CA . GLU A 1 88 ? 10.91701 22.28747 -0.43024 1.000 10.12810 112 GLU A CA 1
ATOM 1472 C C . GLU A 1 88 ? 11.42135 21.40294 -1.54378 1.000 9.94369 112 GLU A C 1
ATOM 1473 O O . GLU A 1 88 ? 12.57993 20.99055 -1.57179 1.000 10.95976 112 GLU A O 1
ATOM 1485 N N . GLY A 1 89 ? 10.54340 21.16795 -2.51110 1.000 10.05830 113 GLY A N 1
ATOM 1486 C CA . GLY A 1 89 ? 10.95970 20.46746 -3.69634 1.000 11.06373 113 GLY A CA 1
ATOM 1487 C C . GLY A 1 89 ? 9.79515 20.24731 -4.62949 1.000 9.43794 113 GLY A C 1
ATOM 1488 O O . GLY A 1 89 ? 8.74371 20.88054 -4.51411 1.000 9.46343 113 GLY A O 1
ATOM 1492 N N . GLN A 1 90 ? 10.02508 19.36855 -5.58857 1.000 10.02829 114 GLN A N 1
ATOM 1493 C CA . GLN A 1 90 ? 8.98515 18.90874 -6.48259 1.000 10.09503 114 GLN A CA 1
ATOM 1494 C C . GLN A 1 90 ? 9.05741 17.39484 -6.49277 1.000 11.20183 114 GLN A C 1
ATOM 1495 O O . GLN A 1 90 ? 10.14134 16.82387 -6.40897 1.000 15.05711 114 GLN A O 1
ATOM 1509 N N . THR A 1 91 ? 7.90842 1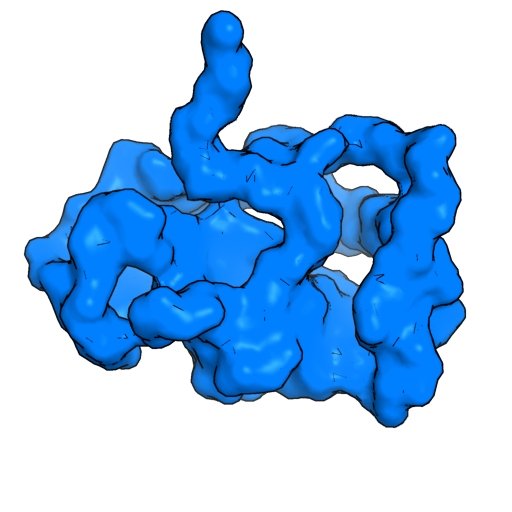6.75466 -6.56394 1.000 9.77322 115 THR A N 1
ATOM 1510 C CA . THR A 1 91 ? 7.84877 15.30381 -6.68841 1.000 10.09575 115 THR A CA 1
ATOM 1511 C C . THR A 1 91 ? 6.71305 14.96051 -7.63637 1.000 10.54077 115 THR A C 1
ATOM 1512 O O . THR A 1 91 ? 5.77680 15.73304 -7.82248 1.000 13.30641 115 THR A O 1
ATOM 1523 N N A THR A 1 92 ? 6.78202 13.79697 -8.27953 0.610 11.77097 116 THR A N 1
ATOM 1524 N N B THR A 1 92 ? 6.81491 13.77358 -8.20051 0.390 11.08527 116 THR A N 1
ATOM 1525 C CA A THR A 1 92 ? 5.82522 13.47258 -9.34034 0.610 12.60020 116 THR A CA 1
ATOM 1526 C CA B THR A 1 92 ? 5.88412 13.31681 -9.20627 0.390 11.66452 116 THR A CA 1
ATOM 1527 C C A THR A 1 92 ? 5.08530 12.17634 -9.03120 0.610 12.41947 116 THR A C 1
ATOM 1528 C C B THR A 1 92 ? 4.98508 12.23675 -8.63237 0.390 9.68787 116 THR A C 1
ATOM 1529 O O A THR A 1 92 ? 5.70272 11.16329 -8.71752 0.610 14.11181 116 THR A O 1
ATOM 1530 O O B THR A 1 92 ? 5.37193 11.45549 -7.73584 0.390 9.51721 116 THR A O 1
ATOM 1551 N N . HIS A 1 93 ? 3.76641 12.22266 -9.16075 1.000 9.68740 117 HIS A N 1
ATOM 1552 C CA . HIS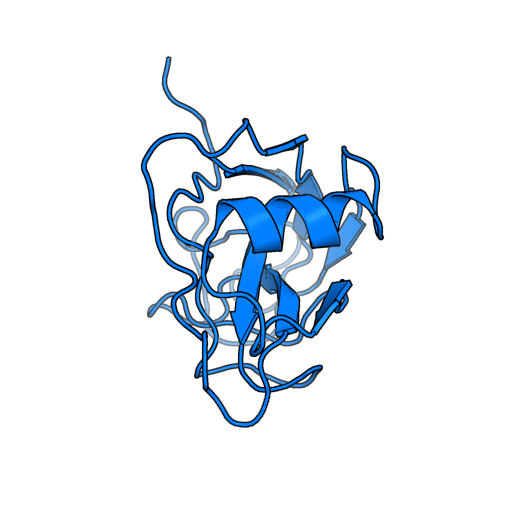 A 1 93 ? 2.87026 11.10010 -8.95687 1.000 9.68888 117 HIS A CA 1
ATOM 1553 C C . HIS A 1 93 ? 2.44121 10.55586 -10.31082 1.000 10.41338 117 HIS A C 1
ATOM 1554 O O . HIS A 1 93 ? 1.92007 11.29651 -11.14798 1.000 11.61008 117 HIS A O 1
ATOM 1569 N N . ARG A 1 94 ? 2.66504 9.26031 -10.51745 1.000 10.66064 118 ARG A N 1
ATOM 1570 C CA . ARG A 1 94 ? 2.17071 8.54318 -11.68158 1.000 11.51545 118 ARG A CA 1
ATOM 1571 C C . ARG A 1 94 ? 1.50436 7.30191 -11.12348 1.000 11.35184 118 ARG A C 1
ATOM 1572 O O . ARG A 1 94 ? 2.17782 6.43553 -10.56503 1.000 11.67837 118 ARG A O 1
ATOM 1593 N N . GLY A 1 95 ? 0.18978 7.23155 -11.22081 1.000 11.43228 119 GLY A N 1
ATOM 1594 C CA . GLY A 1 95 ? -0.53423 6.17478 -10.56276 1.000 12.19993 119 GLY A CA 1
ATOM 1595 C C . GLY A 1 95 ? -2.01691 6.46072 -10.55038 1.000 12.35558 119 GLY A C 1
ATOM 1596 O O . GLY A 1 95 ? -2.54521 7.10369 -11.45934 1.000 14.21466 119 GLY A O 1
ATOM 1600 N N . PRO A 1 96 ? -2.70476 6.00361 -9.51260 1.000 11.89476 120 PRO A N 1
ATOM 1601 C CA . PRO A 1 96 ? -4.13568 6.25986 -9.38832 1.000 11.74311 120 PRO A CA 1
ATOM 1602 C C . PRO A 1 96 ? -4.49367 7.72883 -9.56048 1.000 11.47023 120 PRO A C 1
ATOM 1603 O O . PRO A 1 96 ? -3.76734 8.62359 -9.14396 1.000 11.48652 120 PRO A O 1
ATOM 1614 N N A SER A 1 97 ? -5.62792 7.98446 -10.18566 0.781 12.77813 121 SER A N 1
ATOM 1615 N N B SER A 1 97 ? -5.65513 7.97936 -10.14970 0.219 11.91292 121 SER A N 1
ATOM 1616 C CA A SER A 1 97 ? -6.10834 9.34971 -10.27453 0.781 12.75980 121 SER A CA 1
ATOM 1617 C CA B SER A 1 97 ? -6.13853 9.34698 -10.28163 0.219 11.68607 121 SER A CA 1
ATOM 1618 C C A SER A 1 97 ? -6.47445 9.87341 -8.89269 0.781 12.22999 121 SER A C 1
ATOM 1619 C C B SER A 1 97 ? -6.53210 9.90542 -8.91530 0.219 11.31793 121 SER A C 1
ATOM 1620 O O A SER A 1 97 ? -7.21184 9.21753 -8.15253 0.781 14.60943 121 SER A O 1
ATOM 1621 O O B SER A 1 97 ? -7.34265 9.30486 -8.20452 0.219 12.01380 121 SER A O 1
ATOM 1636 N N . LEU A 1 98 ? -5.96701 11.06257 -8.54851 1.000 10.67548 122 LEU A N 1
ATOM 1637 C CA . LEU A 1 98 ? -6.23347 11.70538 -7.26731 1.000 10.10651 122 LEU A CA 1
ATOM 1638 C C . LEU A 1 98 ? -6.75240 13.11817 -7.50450 1.000 11.23538 122 LEU A C 1
ATOM 1639 O O . LEU A 1 98 ? -6.17718 13.85430 -8.30959 1.000 13.07491 122 LEU A O 1
ATOM 1656 N N . ASN A 1 99 ? -7.82115 13.49992 -6.80926 1.000 11.23320 123 ASN A N 1
ATOM 1657 C CA . ASN A 1 99 ? -8.27421 14.88839 -6.8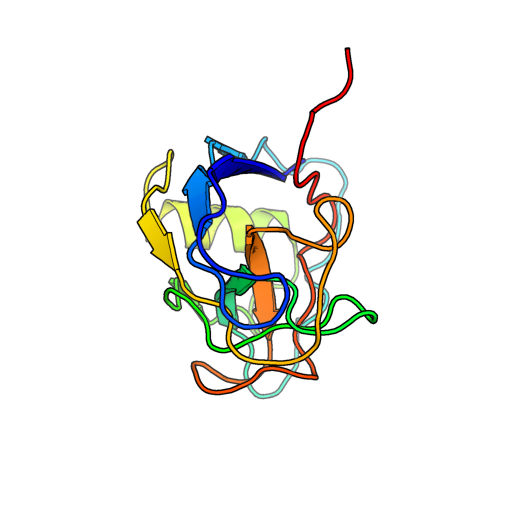4275 1.000 11.00593 123 ASN A CA 1
ATOM 1658 C C . ASN A 1 99 ? -7.45658 15.73154 -5.87116 1.000 10.46779 123 ASN A C 1
ATOM 1659 O O . ASN A 1 99 ? -6.61845 15.22087 -5.13556 1.000 10.59275 123 ASN A O 1
ATOM 1670 N N . SER A 1 100 ? -7.68353 17.04598 -5.85313 1.000 12.16604 124 SER A N 1
ATOM 1671 C CA A SER A 1 100 ? -6.81941 17.89443 -5.04475 0.431 12.79034 124 SER A CA 1
ATOM 1672 C CA B SER A 1 100 ? -6.85342 17.92697 -5.03958 0.569 12.96911 124 SER A CA 1
ATOM 1673 C C . SER A 1 100 ? -6.94631 17.58432 -3.56039 1.000 11.25567 124 SER A C 1
ATOM 1674 O O . SER A 1 100 ? -5.96484 17.71722 -2.82261 1.000 13.90890 124 SER A O 1
ATOM 1689 N N . ASN A 1 101 ? -8.12419 17.16718 -3.09708 1.000 10.94557 125 ASN A N 1
ATOM 1690 C CA . ASN A 1 101 ? -8.28609 16.80139 -1.68978 1.000 10.48635 125 ASN A CA 1
ATOM 1691 C C . ASN A 1 101 ? -7.58436 15.49169 -1.34383 1.000 10.30599 125 ASN A C 1
ATOM 1692 O O . ASN A 1 101 ? -7.36443 15.22066 -0.16393 1.000 13.53534 125 ASN A O 1
ATOM 1703 N N A GLN A 1 102 ? -7.22671 14.68665 -2.34592 0.568 9.65463 126 GLN A N 1
ATOM 1704 N N B GLN A 1 102 ? -7.23789 14.68216 -2.33456 0.432 10.11573 126 GLN A N 1
ATOM 1705 C CA A GLN A 1 102 ? -6.50396 13.42975 -2.17329 0.568 9.24475 126 GLN A CA 1
ATOM 1706 C CA B GLN A 1 102 ? -6.49008 13.45773 -2.09360 0.432 10.10953 126 GLN A CA 1
ATOM 1707 C C A GLN A 1 102 ? -5.00250 13.57052 -2.39557 0.568 9.12949 126 GLN A C 1
ATOM 1708 C C B GLN A 1 102 ? -4.98740 13.66045 -2.18287 0.432 9.96283 126 GLN A C 1
ATOM 1709 O O A GLN A 1 102 ? -4.26691 12.59647 -2.21151 0.568 9.26065 126 GLN A O 1
ATOM 1710 O O B GLN A 1 102 ? -4.24149 12.83195 -1.66088 0.432 12.05857 126 GLN A O 1
ATOM 1737 N N . GLU A 1 103 ? -4.53720 14.73818 -2.81410 1.000 9.01975 127 GLU A N 1
ATOM 1738 C CA . GLU A 1 103 ? -3.12518 14.98978 -3.01880 1.000 9.34141 127 GLU A CA 1
ATOM 1739 C C . GLU A 1 103 ? -2.50410 15.50339 -1.72514 1.000 9.66053 127 GLU A C 1
ATOM 1740 O O . GLU A 1 103 ? -3.09025 16.32628 -1.02824 1.000 11.09128 127 GLU A O 1
ATOM 1753 N N A CYS A 1 104 ? -1.32933 14.99424 -1.37499 0.399 8.38310 128 CYS A N 1
ATOM 1754 N N B CYS A 1 104 ? -1.28853 15.05960 -1.44449 0.601 7.78352 128 CYS A N 1
ATOM 1755 C CA A CYS A 1 104 ? -0.58898 15.54749 -0.24837 0.399 8.86317 128 CYS A CA 1
ATOM 1756 C CA B CYS A 1 104 ? -0.61458 15.43477 -0.21477 0.601 8.31028 128 CYS A CA 1
ATOM 1757 C C A CYS A 1 104 ? 0.84818 15.07215 -0.33327 0.399 8.25721 128 CYS A C 1
ATOM 1758 C C B CYS A 1 104 ? 0.84902 15.03289 -0.26233 0.601 8.04752 128 CYS A C 1
ATOM 1759 O O A CYS A 1 104 ? 1.10817 13.94122 -0.74095 0.399 7.95367 128 CYS A O 1
ATOM 1760 O O B CYS A 1 104 ? 1.14980 13.88163 -0.57261 0.601 9.06350 128 CYS A O 1
ATOM 1773 N N . VAL A 1 105 ? 1.75928 15.94857 0.05988 1.000 8.06293 129 VAL A N 1
ATOM 1774 C CA . VAL A 1 105 ? 3.15461 15.62635 0.32459 1.000 7.80007 129 VAL A CA 1
ATOM 1775 C C . VAL A 1 105 ? 3.39678 15.90312 1.79919 1.000 8.08505 129 VAL A C 1
ATOM 1776 O O . VAL A 1 105 ? 3.04784 16.99047 2.29027 1.000 9.47613 129 VAL A O 1
ATOM 1790 N N . GLY A 1 106 ? 4.01911 14.95736 2.49572 1.000 7.65602 130 GLY A N 1
ATOM 1791 C CA . GLY A 1 106 ? 4.34041 15.15326 3.89188 1.000 8.03662 130 GLY A CA 1
ATOM 1792 C C . GLY A 1 106 ? 5.39116 14.17319 4.34300 1.000 6.79140 130 GLY A C 1
ATOM 1793 O O . GLY A 1 106 ? 6.04002 13.50925 3.52747 1.000 7.91325 130 GLY A O 1
ATOM 1797 N N . LEU A 1 107 ? 5.55372 14.10901 5.66126 1.000 7.23293 131 LEU A N 1
ATOM 1798 C CA . LEU A 1 107 ? 6.49714 13.18656 6.27623 1.000 7.14581 131 LEU A CA 1
ATOM 1799 C C . LEU A 1 107 ? 5.78160 11.86527 6.56379 1.000 7.06922 131 LEU A C 1
ATOM 1800 O O . LEU A 1 107 ? 4.81302 11.81685 7.32847 1.000 8.39819 131 LEU A O 1
ATOM 1816 N N . PHE A 1 108 ? 6.23636 10.81203 5.89744 1.000 7.27566 132 PHE A N 1
ATOM 1817 C CA . PHE A 1 108 ? 5.71374 9.45505 6.02239 1.000 7.34232 132 PHE A CA 1
ATOM 1818 C C . PHE A 1 108 ? 6.66172 8.61621 6.86053 1.000 7.26345 132 PHE A C 1
ATOM 1819 O O . PHE A 1 108 ? 7.86961 8.85073 6.91387 1.000 8.32314 132 PHE A O 1
ATOM 1836 N N . TYR A 1 109 ? 6.10303 7.58809 7.49203 1.000 7.52002 133 TYR A N 1
ATOM 1837 C CA . TYR A 1 109 ? 6.88795 6.47067 7.99145 1.000 7.14196 133 TYR A CA 1
ATOM 1838 C C . TYR A 1 109 ? 6.59618 5.27589 7.10383 1.000 7.52193 133 TYR A C 1
ATOM 1839 O O . TYR A 1 109 ? 5.47942 5.11207 6.59445 1.000 8.05138 133 TYR A O 1
ATOM 1857 N N . GLN A 1 110 ? 7.59106 4.41824 6.90669 1.000 7.60430 134 GLN A N 1
ATOM 1858 C CA . GLN A 1 110 ? 7.44962 3.33196 5.94805 1.000 7.56962 134 GLN A CA 1
ATOM 1859 C C . GLN A 1 110 ? 8.60075 2.35404 6.13510 1.000 7.75108 134 GLN A C 1
ATOM 1860 O O . GLN A 1 110 ? 9.68316 2.74076 6.57371 1.000 8.40013 134 GLN A O 1
ATOM 1874 N N . PRO A 1 111 ? 8.40609 1.08867 5.74827 1.000 8.31167 135 PRO A N 1
ATOM 1875 C CA . PRO A 1 111 ? 9.45916 0.07981 5.97258 1.000 9.01647 135 PRO A CA 1
ATOM 1876 C C . PRO A 1 111 ? 10.56258 0.12886 4.93830 1.000 9.36525 135 PRO A C 1
ATOM 1877 O O . PRO A 1 111 ? 11.67201 -0.37741 5.19385 1.000 10.60092 135 PRO A O 1
ATOM 1888 N N . ASN A 1 112 ? 10.28693 0.69708 3.78223 1.000 9.62623 136 ASN A N 1
ATOM 1889 C CA . ASN A 1 112 ? 11.15951 0.71320 2.63175 1.000 10.09768 136 ASN A CA 1
ATOM 1890 C C . ASN A 1 112 ? 11.71133 2.11627 2.41264 1.000 8.90955 136 ASN A C 1
ATOM 1891 O O . ASN A 1 112 ? 11.02346 3.10674 2.64736 1.000 9.90975 136 ASN A O 1
ATOM 1902 N N . SER A 1 113 ? 12.93904 2.19569 1.92485 1.000 9.47902 137 SER A N 1
ATOM 1903 C CA A SER A 1 113 ? 13.57238 3.47107 1.62824 0.531 10.56544 137 SER A CA 1
ATOM 1904 C CA B SER A 1 113 ? 13.53489 3.49237 1.64915 0.469 10.24692 137 SER A CA 1
ATOM 1905 C C . SER A 1 113 ? 13.05991 4.07950 0.32702 1.000 9.84612 137 SER A C 1
ATOM 1906 O O . SER A 1 113 ? 12.95097 5.30194 0.21213 1.000 11.86089 137 SER A O 1
ATOM 1921 N N . SER A 1 114 ? 12.76388 3.24280 -0.66600 1.000 9.51287 138 SER A N 1
ATOM 1922 C CA A SER A 1 114 ? 12.30008 3.74807 -1.94870 0.620 9.88782 138 SER A CA 1
ATOM 1923 C CA B SER A 1 114 ? 12.39093 3.69831 -1.99372 0.380 8.90846 138 SER A CA 1
ATOM 1924 C C . SER A 1 114 ? 11.41197 2.70986 -2.61639 1.000 8.80197 138 SER A C 1
ATOM 1925 O O . SER A 1 114 ? 11.17540 1.61824 -2.08138 1.000 9.56522 138 SER A O 1
ATOM 1940 N N . GLY A 1 115 ? 10.90503 3.06250 -3.79014 1.000 9.33780 139 GLY A N 1
ATOM 1941 C CA . GLY A 1 115 ? 9.84798 2.32604 -4.44055 1.000 9.11617 139 GLY A CA 1
ATOM 1942 C C . GLY A 1 115 ? 8.48534 2.73870 -3.90470 1.000 7.98406 139 GLY A C 1
ATOM 1943 O O . GLY A 1 115 ? 8.35464 3.44925 -2.91645 1.000 8.27884 139 GLY A O 1
ATOM 1947 N N . ILE A 1 116 ? 7.43731 2.24340 -4.57311 1.000 7.97061 140 ILE A N 1
ATOM 1948 C CA . ILE A 1 116 ? 6.07864 2.44357 -4.11068 1.000 8.04339 140 ILE A CA 1
ATOM 1949 C C . ILE A 1 116 ? 5.96842 1.90285 -2.68839 1.000 7.26403 140 ILE A C 1
ATOM 1950 O O . ILE A 1 116 ? 6.60901 0.90710 -2.33254 1.000 8.42985 140 ILE A O 1
ATOM 1966 N N . SER A 1 117 ? 5.15096 2.55095 -1.85237 1.000 7.41733 141 SER A N 1
ATOM 1967 C CA . SER A 1 117 ? 5.18260 2.36409 -0.40626 1.000 7.02020 141 SER A CA 1
ATOM 1968 C C . SER A 1 117 ? 3.81432 2.07200 0.18898 1.000 7.47285 141 SER A C 1
ATOM 1969 O O . SER A 1 117 ? 3.29226 2.84702 0.99164 1.000 8.10286 141 SER A O 1
ATOM 1977 N N . PRO A 1 118 ? 3.23436 0.90779 -0.11709 1.000 7.34246 142 PRO A N 1
ATOM 1978 C CA . PRO A 1 118 ? 1.87802 0.60951 0.35809 1.000 7.88386 142 PRO A CA 1
ATOM 1979 C C . PRO A 1 118 ? 1.74966 0.50838 1.85188 1.000 7.53655 142 PRO A C 1
ATOM 1980 O O . PRO A 1 118 ? 0.63521 0.63566 2.34592 1.000 8.22245 142 PRO A O 1
ATOM 1991 N N . ARG A 1 119 ? 2.83098 0.23490 2.58505 1.000 8.00196 143 ARG A N 1
ATOM 1992 C CA . ARG A 1 119 ? 2.80313 0.16662 4.02729 1.000 8.32176 143 ARG A CA 1
ATOM 1993 C C . ARG A 1 119 ? 3.19681 1.49236 4.66713 1.000 8.40220 143 ARG A C 1
ATOM 1994 O O . ARG A 1 119 ? 3.25689 1.59007 5.90194 1.000 9.63509 143 ARG A O 1
ATOM 2015 N N . GLY A 1 120 ? 3.41402 2.52922 3.86483 1.000 7.78592 144 GLY A N 1
ATOM 2016 C CA . GLY A 1 120 ? 3.74388 3.83193 4.39464 1.000 8.19774 144 GLY A CA 1
ATOM 2017 C C . GLY A 1 120 ? 2.50343 4.67800 4.62223 1.000 8.04131 144 GLY A C 1
ATOM 2018 O O . GLY A 1 120 ? 1.52948 4.60397 3.86725 1.000 8.75493 144 GLY A O 1
ATOM 2022 N N . LYS A 1 121 ? 2.55865 5.50474 5.65967 1.000 8.42558 145 LYS A N 1
ATOM 2023 C CA . LYS A 1 121 ? 1.49173 6.43254 5.99185 1.000 9.29531 145 LYS A CA 1
ATOM 2024 C C . LYS A 1 121 ? 2.11071 7.71836 6.52600 1.000 8.57760 145 LYS A C 1
ATOM 2025 O O . LYS A 1 121 ? 3.25030 7.72824 6.99103 1.000 7.75826 145 LYS A O 1
ATOM 2044 N N . LEU A 1 122 ? 1.33745 8.79567 6.49131 1.000 8.97476 146 LEU A N 1
ATOM 2045 C CA . LEU A 1 122 ? 1.76650 10.02513 7.14825 1.000 8.07909 146 LEU A CA 1
ATOM 2046 C C . LEU A 1 122 ? 2.01194 9.79632 8.63424 1.000 8.06056 146 LEU A C 1
ATOM 2047 O O . LEU A 1 122 ? 1.28352 9.07001 9.30484 1.000 9.51113 146 LEU A O 1
ATOM 2063 N N . LEU A 1 123 ? 3.03262 10.46316 9.17391 1.000 7.90928 147 LEU A N 1
ATOM 2064 C CA . LEU A 1 123 ? 3.24722 10.45544 10.60758 1.000 8.06334 147 LEU A CA 1
ATOM 2065 C C . LEU A 1 123 ? 2.03557 11.03905 11.33370 1.000 8.92125 147 LEU A C 1
ATOM 2066 O O . LEU A 1 123 ? 1.36315 11.94483 10.82125 1.000 8.72835 147 LEU A O 1
ATOM 2082 N N . PRO A 1 124 ? 1.78825 10.60584 12.56490 1.000 10.46827 148 PRO A N 1
ATOM 2083 C CA . PRO A 1 124 ? 0.70212 11.18551 13.35220 1.000 12.06079 148 PRO A CA 1
ATOM 2084 C C . PRO A 1 124 ? 0.85429 12.68895 13.47432 1.000 10.93247 148 PRO A C 1
ATOM 2085 O O . PRO A 1 124 ? 1.95467 13.21437 13.66670 1.000 11.90456 148 PRO A O 1
ATOM 2096 N N . GLY A 1 125 ? -0.28366 13.37331 13.38472 1.000 10.74497 149 GLY A N 1
ATOM 2097 C CA . GLY A 1 125 ? -0.29856 14.81460 13.50833 1.000 11.15171 149 GLY A CA 1
ATOM 2098 C C . GLY A 1 125 ? 0.01639 15.56180 12.24455 1.000 9.57028 149 GLY A C 1
ATOM 2099 O O . GLY A 1 125 ? 0.12122 16.78969 12.27612 1.000 11.16012 149 GLY A O 1
ATOM 2103 N N . SER A 1 126 ? 0.13246 14.88566 11.12355 1.000 9.33780 150 SER A N 1
ATOM 2104 C CA . SER A 1 126 ? 0.39223 15.53881 9.85364 1.000 9.11482 150 SER A CA 1
ATOM 2105 C C . SER A 1 126 ? -0.87279 16.22752 9.38066 1.000 9.11073 150 SER A C 1
ATOM 2106 O O . SER A 1 126 ? -1.88215 15.56655 9.10869 1.000 10.63668 150 SER A O 1
ATOM 2114 N N . LEU A 1 127 ? -0.79017 17.53516 9.19975 1.000 8.97535 151 LEU A N 1
ATOM 2115 C CA . LEU A 1 127 ? -1.86451 18.35462 8.64861 1.000 9.00746 151 LEU A CA 1
ATOM 2116 C C . LEU A 1 127 ? -1.37550 18.78815 7.27181 1.000 9.50105 151 LEU A C 1
ATOM 2117 O O . LEU A 1 127 ? -0.55425 19.70571 7.15102 1.000 10.43101 151 LEU A O 1
ATOM 2133 N N A CYS A 1 128 ? -1.77933 18.08292 6.22358 0.399 11.04097 152 CYS A N 1
ATOM 2134 N N B CYS A 1 128 ? -1.90113 18.09933 6.25903 0.601 10.51904 152 CYS A N 1
ATOM 2135 C CA A CYS A 1 128 ? -1.22668 18.36488 4.90126 0.399 12.16004 152 CYS A CA 1
ATOM 2136 C CA B CYS A 1 128 ? -1.55244 18.32392 4.86863 0.601 12.19466 152 CYS A CA 1
ATOM 2137 C C A CYS A 1 128 ? -2.29510 19.01004 4.03445 0.399 11.37864 152 CYS A C 1
ATOM 2138 C C B CYS A 1 128 ? -2.54871 19.30612 4.25814 0.601 11.64354 152 CYS A C 1
ATOM 2139 O O A CYS A 1 128 ? -3.30481 18.38065 3.69559 0.399 10.28816 152 CYS A O 1
ATOM 2140 O O B CYS A 1 128 ? -3.77286 19.14193 4.38403 0.601 14.61183 152 CYS A O 1
ATOM 2153 N N A GLY A 1 129 ? -2.06371 20.27824 3.70142 0.399 10.06100 153 GLY A N 1
ATOM 2154 N N B GLY A 1 129 ? -2.02633 20.31586 3.58299 0.601 10.17673 153 GLY A N 1
ATOM 2155 C CA A GLY A 1 129 ? -3.00564 21.12650 3.00720 0.399 11.08433 153 GLY A CA 1
ATOM 2156 C CA B GLY A 1 129 ? -2.86041 21.27965 2.89721 0.601 10.66606 153 GLY A CA 1
ATOM 2157 C C A GLY A 1 129 ? -3.14931 22.45899 3.71714 0.399 10.59772 153 GLY A C 1
ATOM 2158 C C B GLY A 1 129 ? -3.13193 22.49794 3.74794 0.601 10.09482 153 GLY A C 1
ATOM 2159 O O A GLY A 1 129 ? -2.18173 23.00122 4.26856 0.399 10.89814 153 GLY A O 1
ATOM 2160 O O B GLY A 1 129 ? -2.23999 22.99394 4.45394 0.601 10.60662 153 GLY A O 1
ATOM 2167 N N . ALA A 1 130 ? -4.36289 22.99669 3.69754 1.000 10.29302 154 ALA A N 1
ATOM 2168 C CA . ALA A 1 130 ? -4.68840 24.20536 4.43642 1.000 9.87475 154 ALA A CA 1
ATOM 2169 C C . ALA A 1 130 ? -4.66078 23.93307 5.93244 1.000 9.37335 154 ALA A C 1
ATOM 2170 O O . ALA A 1 130 ? -5.31931 23.00728 6.40739 1.000 10.72707 154 ALA A O 1
ATOM 2178 N N . HIS A 1 131 ? -3.96754 24.76951 6.69109 1.000 9.74208 155 HIS A N 1
ATOM 2179 C CA . HIS A 1 131 ? -4.00359 24.63730 8.14055 1.000 9.28896 155 HIS A CA 1
ATOM 2180 C C . HIS A 1 131 ? -5.30099 25.23374 8.68427 1.000 9.84197 155 HIS A C 1
ATOM 2181 O O . HIS A 1 131 ? -6.11334 25.79137 7.94114 1.000 10.63519 155 HIS A O 1
ATOM 2195 N N . HIS A 1 132 ? -5.51453 25.12500 9.99047 1.000 10.59880 156 HIS A N 1
ATOM 2196 C CA . HIS A 1 132 ? -6.73516 25.62845 10.61011 1.000 10.64869 156 HIS A CA 1
ATOM 2197 C C . HIS A 1 132 ? -6.65062 27.13585 10.73661 1.000 11.81320 156 HIS A C 1
ATOM 2198 O O . HIS A 1 132 ? -5.58643 27.67738 11.02538 1.000 13.09983 156 HIS A O 1
ATOM 2212 N N . HIS A 1 133 ? -7.78361 27.80672 10.54910 1.000 13.69609 157 HIS A N 1
ATOM 2213 C CA . HIS A 1 133 ? -7.85466 29.25100 10.75014 1.000 16.32878 157 HIS A CA 1
ATOM 2214 C C . HIS A 1 133 ? -8.88420 29.55960 11.82008 1.000 19.74760 157 HIS A C 1
ATOM 2215 O O . HIS A 1 133 ? -9.55824 28.69355 12.35122 1.000 23.42759 157 HIS A O 1
#

InterPro domains:
  IPR036937 Fimbrial-type adhesion domain superfamily [G3DSA:2.60.40.1090] (159-275)
  IPR057009 Fimbrial adhesin MrpH, N-terminal domain [PF24222] (24-160)
  IPR057009 Fimbrial adhesin MrpH, N-terminal domain [cd22566] (25-154)
  IPR057010 Fimbrial adhesin MrpH, C-terminal domain [PF24223] (162-275)

Foldseek 3Di:
DWEKEFPDWDDFQQKIKTWMKRADDDADDPFAWWPQAQPPWKWKFWFKQQDLVQWTFFGPFTFDIPNNPTHVNVVVVSSVVRDDPTDTDMDIHHHDGDDRVRIFIAIKMARDGGGTGRPIHHTPPYDYHDDDD

Nearest PDB structures (foldseek):
  6y4e-assembly1_A  TM=1.008E+00  e=4.730E-27  Proteus mirabilis HI4320
  6y4f-assembly1_A  TM=9.855E-01  e=3.408E-25  Proteus mirabilis HI4320
  3abz-assembly1_B  TM=2.708E-01  e=1.028E+00  Kluyveromyces marxianus
  9gzk-assembly1_A  TM=2.369E-01  e=3.571E+00  Listeria monocytogenes
  9gzj-assembly1_A  TM=2.436E-01  e=8.492E+00  Listeria monocytogenes

Sequence (133 aa):
SIFSYITEESSSTGTPSSNATYTYVIIERWDPETSGIILNPCYGWPVCYVTVNHKHTVNNGTGGNPAFQQIARIEKLRTLAEVRDVVLKNNRSFPIEGQTTTHRGPSSLNSSNQQECCVGLFYQPNSSSSGISPRGKLLPGSLCCGGAHHH